Protein AF-U1EYD7-F1 (afdb_monomer)

Nearest PDB structures (foldseek):
  8i4m-assembly1_D  TM=3.231E-01  e=9.391E+00  Prochlorococcus phage P-SCSP1u

pLDDT: mean 85.37, std 9.54, range [60.41, 97.38]

Sequence (85 aa):
AKKTDGVDLYPQYRRVLKVRWDLPDGEWFIQDLTDDSPTFQTVMIAPTRVHGGIVMTIIDSTLPGEDMASRDAVLLSQVAVLTAK

Mean predicted aligned error: 5.84 Å

Radius of gyration: 15.1 Å; Cα contacts (8 Å, |Δi|>4): 117; chains: 1; bounding box: 36×23×45 Å

Organism: NCBI:txid1160719

Foldseek 3Di:
DDDDPNDDCLLQAKEQQKKKKAAPVRDIDMDGDDPPDPDDDDDDDDDDDGDDDIDIDRPDIDAGDPPDPPRHDDDDPDDDDDDDD

Solvent-accessible surface area (backbone atoms only — not comparable to full-atom values): 5776 Å² total; per-residue (Å²): 126,67,65,59,99,84,42,75,44,61,74,44,25,19,47,66,35,26,35,38,40,40,43,62,87,72,51,69,52,76,46,82,45,70,76,96,58,94,62,90,86,82,82,89,72,80,95,73,89,81,76,74,67,72,48,78,43,82,77,37,56,52,71,44,32,91,93,40,87,91,33,78,47,73,79,83,90,81,86,84,89,80,80,87,130

Structure (mmCIF, N/CA/C/O backbone):
data_AF-U1EYD7-F1
#
_entry.id   AF-U1EYD7-F1
#
loop_
_atom_site.group_PDB
_atom_site.id
_atom_site.type_symbol
_atom_site.label_atom_id
_atom_site.label_alt_id
_atom_site.label_comp_id
_atom_site.label_asym_id
_atom_site.label_entity_id
_atom_site.label_seq_id
_atom_site.pdbx_PDB_ins_code
_atom_site.Cartn_x
_atom_site.Cartn_y
_atom_site.Cartn_z
_atom_site.occupancy
_atom_site.B_iso_or_equiv
_atom_site.auth_seq_id
_atom_site.auth_comp_id
_atom_site.auth_asym_id
_atom_site.auth_atom_id
_atom_site.pdbx_PDB_model_num
ATOM 1 N N . ALA A 1 1 ? 13.761 -4.150 -0.830 1.00 61.38 1 ALA A N 1
ATOM 2 C CA . ALA A 1 1 ? 13.245 -4.203 -2.213 1.00 61.38 1 ALA A CA 1
ATOM 3 C C . ALA A 1 1 ? 13.272 -5.635 -2.744 1.00 61.38 1 ALA A C 1
ATOM 5 O O . ALA A 1 1 ? 14.141 -6.405 -2.336 1.00 61.38 1 ALA A O 1
ATOM 6 N N . LYS A 1 2 ? 12.326 -6.004 -3.620 1.00 64.44 2 LYS A N 1
ATOM 7 C CA . LYS A 1 2 ? 12.331 -7.305 -4.308 1.00 64.44 2 LYS A CA 1
ATOM 8 C C . LYS A 1 2 ? 13.493 -7.326 -5.304 1.00 64.44 2 LYS A C 1
ATOM 10 O O . LYS A 1 2 ? 13.568 -6.451 -6.162 1.00 64.44 2 LYS A O 1
ATOM 15 N N . LYS A 1 3 ? 14.374 -8.319 -5.184 1.00 71.81 3 LYS A N 1
ATOM 16 C CA . LYS A 1 3 ? 15.468 -8.559 -6.130 1.00 71.81 3 LYS A CA 1
ATOM 17 C C . LYS A 1 3 ? 15.211 -9.852 -6.895 1.00 71.81 3 LYS A C 1
ATOM 19 O O . LYS A 1 3 ? 14.763 -10.831 -6.300 1.00 71.81 3 LYS A O 1
ATOM 24 N N . THR A 1 4 ? 15.516 -9.860 -8.186 1.00 74.75 4 THR A N 1
ATOM 25 C CA . THR A 1 4 ? 15.527 -11.068 -9.025 1.00 74.75 4 THR A CA 1
ATOM 26 C C . THR A 1 4 ? 16.849 -11.089 -9.773 1.00 74.75 4 THR A C 1
ATOM 28 O O . THR A 1 4 ? 17.230 -10.073 -10.346 1.00 74.75 4 THR A O 1
ATOM 31 N N . ASP A 1 5 ? 17.586 -12.197 -9.673 1.00 81.50 5 ASP A N 1
ATOM 32 C CA . ASP A 1 5 ? 18.924 -12.366 -10.262 1.00 81.50 5 ASP A CA 1
ATOM 33 C C . ASP A 1 5 ? 19.900 -11.216 -9.941 1.00 81.50 5 ASP A C 1
ATOM 35 O O . ASP A 1 5 ? 20.719 -10.803 -10.754 1.00 81.50 5 ASP A O 1
ATOM 39 N N . GLY A 1 6 ? 19.788 -10.660 -8.729 1.00 78.00 6 GLY A N 1
ATOM 40 C CA . GLY A 1 6 ? 20.625 -9.554 -8.253 1.00 78.00 6 GLY A CA 1
ATOM 41 C C . GLY A 1 6 ? 20.183 -8.155 -8.698 1.00 78.00 6 GLY A C 1
ATOM 42 O O . G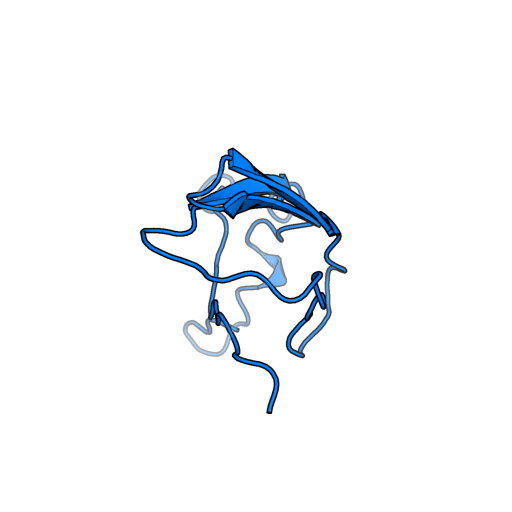LY A 1 6 ? 20.681 -7.175 -8.145 1.00 78.00 6 GLY A O 1
ATOM 43 N N . VAL A 1 7 ? 19.215 -8.039 -9.610 1.00 80.19 7 VAL A N 1
ATOM 44 C CA . VAL A 1 7 ? 18.687 -6.755 -10.090 1.00 80.19 7 VAL A CA 1
ATOM 45 C C . VAL A 1 7 ? 17.650 -6.212 -9.111 1.00 80.19 7 VAL A C 1
ATOM 47 O O . VAL A 1 7 ? 16.724 -6.926 -8.714 1.00 80.19 7 VAL A O 1
ATOM 50 N N . ASP A 1 8 ? 17.793 -4.940 -8.726 1.00 78.56 8 ASP A N 1
ATOM 51 C CA . ASP A 1 8 ? 16.743 -4.235 -7.997 1.00 78.56 8 ASP A CA 1
ATOM 52 C C . ASP A 1 8 ? 15.579 -3.934 -8.938 1.00 78.56 8 ASP A C 1
ATOM 54 O O . ASP A 1 8 ? 15.721 -3.236 -9.947 1.00 78.56 8 ASP A O 1
ATOM 58 N N . LEU A 1 9 ? 14.424 -4.504 -8.615 1.00 80.50 9 LEU A N 1
ATOM 59 C CA . LEU A 1 9 ? 13.231 -4.314 -9.416 1.00 80.50 9 LEU A CA 1
ATOM 60 C C . LEU A 1 9 ? 12.438 -3.081 -8.991 1.00 80.50 9 LEU A C 1
ATOM 62 O O . LEU A 1 9 ? 11.553 -2.676 -9.736 1.00 80.50 9 LEU A O 1
ATOM 66 N N . TYR A 1 10 ? 12.734 -2.482 -7.834 1.00 80.25 10 TYR A N 1
ATOM 67 C CA . TYR A 1 10 ? 11.986 -1.336 -7.318 1.00 80.25 10 TYR A CA 1
ATOM 68 C C . TYR A 1 10 ? 11.838 -0.200 -8.346 1.00 80.25 10 TYR A C 1
ATOM 70 O O . TYR A 1 10 ? 10.704 0.228 -8.563 1.00 80.25 10 TYR A O 1
ATOM 78 N N . PRO A 1 11 ? 12.890 0.201 -9.094 1.00 81.69 11 PRO A N 1
ATOM 79 C CA . PRO A 1 11 ? 12.758 1.275 -10.074 1.00 81.69 11 PRO A CA 1
ATOM 80 C C . PRO A 1 11 ? 11.902 0.935 -11.303 1.00 81.69 11 PRO A C 1
ATOM 82 O O . PRO A 1 11 ? 11.540 1.832 -12.064 1.00 81.69 11 PRO A O 1
ATOM 85 N N . GLN A 1 12 ? 11.604 -0.349 -11.518 1.00 84.44 12 GLN A N 1
ATOM 86 C CA . GLN A 1 12 ? 10.925 -0.858 -12.714 1.00 84.44 12 GLN A CA 1
ATOM 87 C C . GLN A 1 12 ? 9.407 -0.981 -12.517 1.00 84.44 12 GLN A C 1
ATOM 89 O O . GLN A 1 12 ? 8.671 -1.039 -13.498 1.00 84.44 12 GLN A O 1
ATOM 94 N N . TYR A 1 13 ? 8.934 -1.021 -11.269 1.00 87.25 13 TYR A N 1
ATOM 95 C CA . TYR A 1 13 ? 7.509 -1.056 -10.928 1.00 87.25 13 TYR A CA 1
ATOM 96 C C . TYR A 1 13 ? 6.990 0.345 -10.581 1.00 87.25 13 TYR A C 1
ATOM 98 O O . TYR A 1 13 ? 7.755 1.303 -10.426 1.00 87.25 13 TYR A O 1
ATOM 106 N N . ARG A 1 14 ? 5.668 0.465 -10.435 1.00 90.25 14 ARG A N 1
ATOM 107 C CA . ARG A 1 14 ? 5.063 1.686 -9.901 1.00 90.25 14 ARG A CA 1
ATOM 108 C C . ARG A 1 14 ? 5.430 1.853 -8.433 1.00 90.25 14 ARG A C 1
ATOM 110 O O . ARG A 1 14 ? 5.332 0.895 -7.658 1.00 90.25 14 ARG A O 1
ATOM 117 N N . ARG A 1 15 ? 5.772 3.079 -8.038 1.00 89.50 15 ARG A N 1
ATOM 118 C CA . ARG A 1 15 ? 5.927 3.439 -6.624 1.00 89.50 15 ARG A CA 1
ATOM 119 C C . ARG A 1 15 ? 4.665 4.117 -6.132 1.00 89.50 15 ARG A C 1
ATOM 121 O O . ARG A 1 15 ? 4.078 4.929 -6.844 1.00 89.50 15 ARG A O 1
ATOM 128 N N . VAL A 1 16 ? 4.244 3.765 -4.923 1.00 92.12 16 VAL A N 1
ATOM 129 C CA . VAL A 1 16 ? 3.084 4.385 -4.282 1.00 92.12 16 VAL A CA 1
ATOM 130 C C . VAL A 1 16 ? 3.474 5.774 -3.810 1.00 92.12 16 VAL A C 1
ATOM 132 O O . VAL A 1 16 ? 4.444 5.914 -3.073 1.00 92.12 16 VA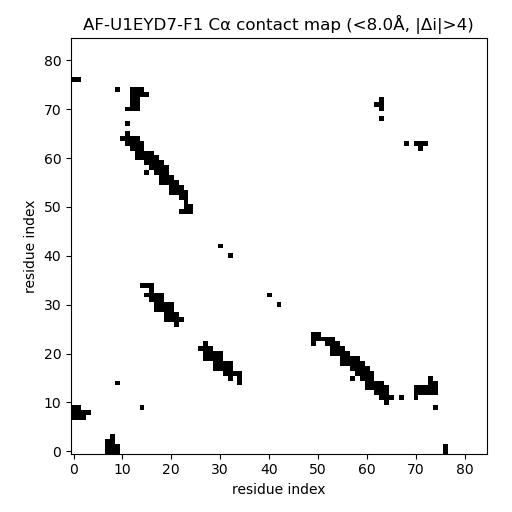L A O 1
ATOM 135 N N . LEU A 1 17 ? 2.700 6.773 -4.221 1.00 94.19 17 LEU A N 1
ATOM 136 C CA . LEU A 1 17 ? 2.897 8.167 -3.826 1.00 94.19 17 LEU A CA 1
ATOM 137 C C . LEU A 1 17 ? 1.871 8.602 -2.784 1.00 94.19 17 LEU A C 1
ATOM 139 O O . LEU A 1 17 ? 2.136 9.484 -1.974 1.00 94.19 17 LEU A O 1
ATOM 143 N N . LYS A 1 18 ? 0.687 7.980 -2.791 1.00 96.69 18 LYS A N 1
ATOM 144 C CA . LYS A 1 18 ? -0.384 8.336 -1.869 1.00 96.69 18 LYS A CA 1
ATOM 145 C C . LYS A 1 18 ? -1.289 7.157 -1.566 1.00 96.69 18 LYS A C 1
ATOM 147 O O . LYS A 1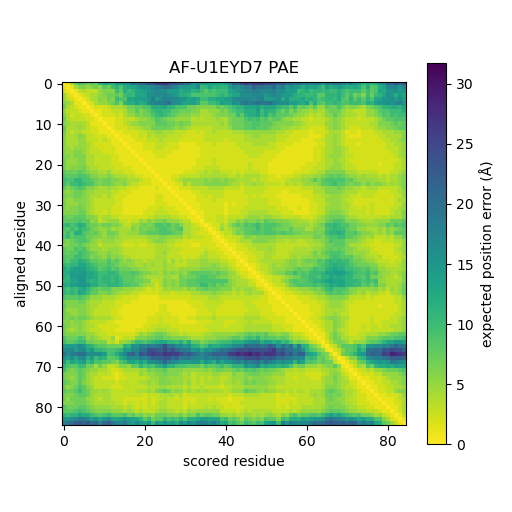 18 ? -1.744 6.451 -2.472 1.00 96.69 18 LYS A O 1
ATOM 152 N N . VAL A 1 19 ? -1.603 6.998 -0.287 1.00 97.19 19 VAL A N 1
ATOM 153 C CA . VAL A 1 19 ? -2.598 6.035 0.188 1.00 97.19 19 VAL A CA 1
ATOM 154 C C . VAL A 1 19 ? -3.668 6.727 1.018 1.00 97.19 19 VAL A C 1
ATOM 156 O O . VAL A 1 19 ? -3.401 7.685 1.745 1.00 97.19 19 VAL A O 1
ATOM 159 N N . ARG A 1 20 ? -4.889 6.214 0.911 1.00 97.38 20 ARG A N 1
ATOM 160 C CA . ARG A 1 20 ? -5.989 6.490 1.827 1.00 97.38 20 ARG A CA 1
ATOM 161 C C . ARG A 1 20 ? -6.125 5.322 2.790 1.00 97.38 20 ARG A C 1
ATOM 163 O O . ARG A 1 20 ? -6.148 4.170 2.359 1.00 97.38 20 ARG A O 1
ATOM 170 N N . TRP A 1 21 ? -6.244 5.643 4.065 1.00 96.06 21 TRP A N 1
ATOM 171 C CA . TRP A 1 21 ? -6.539 4.699 5.127 1.00 96.06 21 TRP A CA 1
ATOM 172 C C . TRP A 1 21 ? -7.963 4.929 5.605 1.00 96.06 21 TRP A C 1
ATOM 174 O O . TRP A 1 21 ? -8.283 6.040 6.020 1.00 96.06 21 TRP A O 1
ATOM 184 N N . ASP A 1 22 ? -8.794 3.895 5.550 1.00 95.25 22 ASP A N 1
ATOM 185 C CA . ASP A 1 22 ? -10.150 3.899 6.090 1.00 95.25 22 ASP A CA 1
ATOM 186 C C . ASP A 1 22 ? -10.180 3.044 7.364 1.00 95.25 22 ASP A C 1
ATO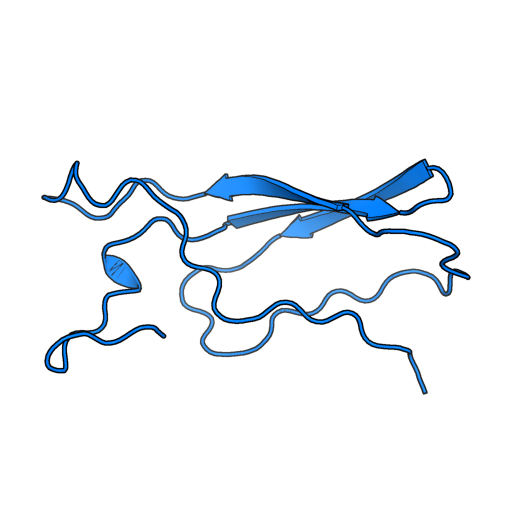M 188 O O . ASP A 1 22 ? -9.788 1.868 7.364 1.00 95.25 22 ASP A O 1
ATOM 192 N N . LEU A 1 23 ? -10.610 3.664 8.461 1.00 93.06 23 LEU A N 1
ATOM 193 C CA . LEU A 1 23 ? -10.758 3.054 9.775 1.00 93.06 23 LEU A CA 1
ATOM 194 C C . LEU A 1 23 ? -12.180 2.489 9.942 1.00 93.06 23 LEU A C 1
ATOM 196 O O . LEU A 1 23 ? -13.122 2.948 9.292 1.00 93.06 23 LEU A O 1
ATOM 200 N N . PRO A 1 24 ? -12.373 1.479 10.809 1.00 90.44 24 PRO A N 1
ATOM 201 C CA . PRO A 1 24 ? -13.667 0.807 10.949 1.00 90.44 24 PRO A CA 1
ATOM 202 C C . PRO A 1 24 ? -14.773 1.678 11.567 1.00 90.44 24 PRO A C 1
ATOM 204 O O . PRO A 1 24 ? -15.944 1.321 11.472 1.00 90.44 24 PRO A O 1
ATOM 207 N N . ASP A 1 25 ? -14.426 2.800 12.197 1.00 88.88 25 ASP A N 1
ATOM 208 C CA . ASP A 1 25 ? -15.363 3.793 12.737 1.00 88.88 25 ASP A CA 1
ATOM 209 C C . ASP A 1 25 ? -15.842 4.816 11.687 1.00 88.88 25 ASP A C 1
ATOM 211 O O . ASP A 1 25 ? -16.701 5.647 11.982 1.00 88.88 25 ASP A O 1
ATOM 215 N N . GLY A 1 26 ? -15.335 4.727 10.453 1.00 89.19 26 GLY A N 1
ATOM 216 C CA . GLY A 1 26 ? -15.651 5.635 9.353 1.00 89.19 26 GLY A CA 1
ATOM 217 C C . GLY A 1 26 ? -14.702 6.828 9.235 1.00 89.19 26 GLY A C 1
ATOM 218 O O . GLY A 1 26 ? -14.822 7.594 8.273 1.00 89.19 26 GLY A O 1
ATOM 219 N N . GLU A 1 27 ? -13.751 6.992 10.160 1.00 91.69 27 GLU A N 1
ATOM 220 C CA . GLU A 1 27 ? -12.675 7.963 9.992 1.00 91.69 27 GLU A CA 1
ATOM 221 C C . GLU A 1 27 ? -11.717 7.532 8.879 1.00 91.69 27 GLU A C 1
ATOM 223 O O . GLU A 1 27 ? -11.546 6.350 8.569 1.00 91.69 27 GLU A O 1
ATOM 228 N N . TRP A 1 28 ? -11.070 8.513 8.258 1.00 93.75 28 TRP A N 1
ATOM 229 C CA . TRP A 1 28 ? -10.080 8.260 7.225 1.00 93.75 28 TRP A CA 1
ATOM 230 C C . TRP A 1 28 ? -9.004 9.333 7.225 1.00 93.75 28 TRP A C 1
ATOM 232 O O . TRP A 1 28 ? -9.228 10.475 7.628 1.00 93.75 28 TRP A O 1
ATOM 242 N N . PHE A 1 29 ? -7.829 8.969 6.727 1.00 95.12 29 PHE A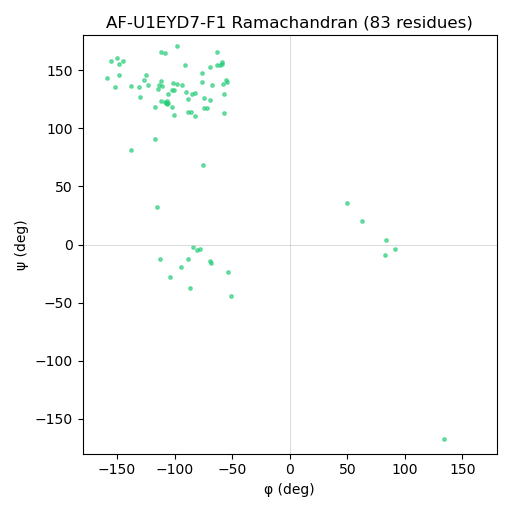 N 1
ATOM 243 C CA . PHE A 1 29 ? -6.732 9.907 6.529 1.00 95.12 29 PHE A CA 1
ATOM 244 C C . PHE A 1 29 ? -5.924 9.556 5.284 1.00 95.12 29 PHE A C 1
ATOM 246 O O . PHE A 1 29 ? -5.936 8.423 4.795 1.00 95.12 29 PHE A O 1
ATOM 253 N N . ILE A 1 30 ? -5.225 10.561 4.759 1.00 96.44 30 ILE A N 1
ATOM 254 C CA . ILE A 1 30 ? -4.289 10.407 3.649 1.00 96.44 30 ILE A CA 1
ATOM 255 C C . ILE A 1 30 ? -2.874 10.378 4.199 1.00 96.44 30 ILE A C 1
ATOM 257 O O . ILE A 1 30 ? -2.520 11.164 5.076 1.00 96.44 30 ILE A O 1
ATOM 261 N N . GLN A 1 31 ? -2.067 9.489 3.639 1.00 96.06 31 GLN A N 1
ATOM 262 C CA . GLN A 1 31 ? -0.629 9.487 3.823 1.00 96.06 31 GLN A CA 1
ATOM 263 C C . GLN A 1 31 ? 0.042 9.718 2.471 1.00 96.06 31 GLN A C 1
ATOM 265 O O . GLN A 1 31 ? -0.108 8.913 1.547 1.00 96.06 31 GLN A O 1
ATOM 270 N N . ASP A 1 32 ? 0.788 10.814 2.376 1.00 95.38 32 ASP A N 1
ATOM 271 C CA . ASP A 1 32 ? 1.746 11.049 1.301 1.00 95.38 32 ASP A CA 1
ATOM 272 C C . ASP A 1 32 ? 3.010 10.211 1.544 1.00 95.38 32 ASP A C 1
ATOM 274 O O . ASP A 1 32 ? 3.472 10.060 2.679 1.00 95.38 32 ASP A O 1
ATOM 278 N N . LEU A 1 33 ? 3.552 9.649 0.467 1.00 93.62 33 LEU A N 1
ATOM 279 C CA . LEU A 1 33 ? 4.759 8.835 0.462 1.00 93.62 33 LEU A CA 1
ATOM 280 C C . LEU A 1 33 ? 5.778 9.445 -0.497 1.00 93.62 33 LEU A C 1
ATOM 282 O O . LEU A 1 33 ? 5.460 9.830 -1.621 1.00 93.62 33 LEU A O 1
ATOM 286 N N . THR A 1 34 ? 7.023 9.481 -0.052 1.00 90.44 34 THR A N 1
ATOM 287 C CA . THR A 1 34 ? 8.171 9.890 -0.853 1.00 90.44 34 THR A CA 1
ATOM 288 C C . THR A 1 34 ? 8.725 8.668 -1.584 1.00 90.44 34 THR A C 1
ATOM 290 O O . THR A 1 34 ? 9.032 7.653 -0.949 1.00 90.44 34 THR A O 1
ATOM 293 N N . ASP A 1 35 ? 8.846 8.753 -2.911 1.00 83.88 35 ASP A N 1
ATOM 294 C CA . ASP A 1 35 ? 9.617 7.780 -3.700 1.00 83.88 35 ASP A CA 1
ATOM 295 C C . ASP A 1 35 ? 11.083 7.760 -3.225 1.00 83.88 35 ASP A C 1
ATOM 297 O O . ASP A 1 35 ? 11.571 8.727 -2.647 1.00 83.88 35 ASP A O 1
ATOM 301 N N . ASP A 1 36 ? 11.781 6.649 -3.442 1.00 79.56 36 ASP A N 1
ATOM 302 C CA . ASP A 1 36 ? 13.197 6.465 -3.095 1.00 79.56 36 ASP A CA 1
ATOM 303 C C . ASP A 1 36 ? 13.510 6.564 -1.588 1.00 79.56 36 ASP A C 1
ATOM 305 O O . ASP A 1 36 ? 14.650 6.756 -1.168 1.00 79.56 36 ASP A O 1
ATOM 309 N N . SER A 1 37 ? 12.499 6.389 -0.732 1.00 82.00 37 SER A N 1
ATOM 310 C CA . SER A 1 37 ? 12.721 6.196 0.701 1.00 82.00 37 SER A CA 1
ATOM 311 C C . SER A 1 37 ? 12.983 4.713 1.000 1.00 82.00 37 SER A C 1
ATOM 313 O O . SER A 1 37 ? 12.074 3.888 0.858 1.00 82.00 37 SER A O 1
ATOM 315 N N . PRO A 1 38 ? 14.192 4.331 1.458 1.00 76.75 38 PRO A N 1
ATOM 316 C CA . PRO A 1 38 ? 14.500 2.942 1.794 1.00 76.75 38 PRO A CA 1
ATOM 317 C C . PRO A 1 38 ? 13.978 2.531 3.180 1.00 76.75 38 PRO A C 1
ATOM 319 O O . PRO A 1 38 ? 14.124 1.372 3.573 1.00 76.75 38 PRO A O 1
ATOM 322 N N . THR A 1 39 ? 13.411 3.468 3.944 1.00 84.62 39 THR A N 1
ATOM 323 C CA . THR A 1 39 ? 12.934 3.253 5.312 1.00 84.62 39 THR A CA 1
ATOM 324 C C . THR A 1 39 ? 11.414 3.253 5.38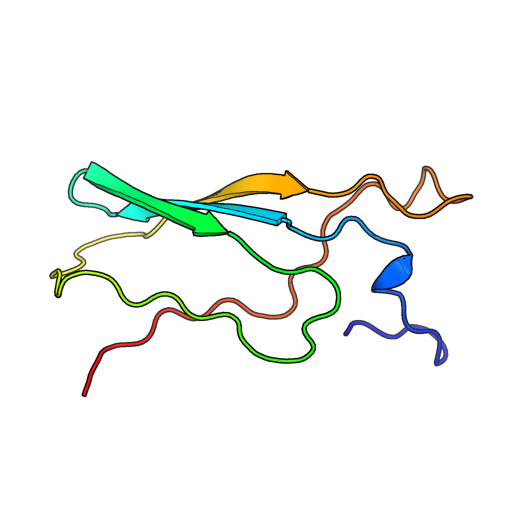4 1.00 84.62 39 THR A C 1
ATOM 326 O O . THR A 1 39 ? 10.724 3.728 4.486 1.00 84.62 39 THR A O 1
ATOM 329 N N . PHE A 1 40 ? 10.879 2.758 6.500 1.00 87.88 40 PHE A N 1
ATOM 330 C CA . PHE A 1 40 ? 9.459 2.906 6.792 1.00 87.88 40 PHE A CA 1
ATOM 331 C C . PHE A 1 40 ? 9.046 4.372 6.804 1.00 87.88 40 PHE A C 1
ATOM 333 O O . PHE A 1 40 ? 9.647 5.191 7.498 1.00 87.88 40 PHE A O 1
ATOM 340 N N . GLN A 1 41 ? 7.984 4.665 6.065 1.00 91.44 41 GLN A N 1
ATOM 341 C CA . GLN A 1 41 ? 7.311 5.950 6.104 1.00 91.44 41 GLN A CA 1
ATOM 342 C C . GLN A 1 41 ? 6.077 5.792 6.981 1.00 91.44 41 GLN A C 1
ATOM 344 O O . GLN A 1 41 ? 5.143 5.064 6.639 1.00 91.44 41 GLN A O 1
ATOM 349 N N . THR A 1 42 ? 6.114 6.438 8.140 1.00 91.56 42 THR A N 1
ATOM 350 C CA . THR A 1 42 ? 5.114 6.284 9.196 1.00 91.56 42 THR A CA 1
ATOM 351 C C . THR A 1 42 ? 4.346 7.583 9.362 1.00 91.56 42 THR A C 1
ATOM 353 O O . THR A 1 42 ? 4.944 8.655 9.406 1.00 91.56 42 THR A O 1
ATOM 356 N N . VAL A 1 43 ? 3.029 7.480 9.519 1.00 90.94 43 VAL A N 1
ATOM 357 C CA . VAL A 1 43 ? 2.171 8.590 9.931 1.00 90.94 43 VAL A CA 1
ATOM 358 C C . VAL A 1 43 ? 1.581 8.279 11.301 1.00 90.94 43 VAL A C 1
ATOM 360 O O . VAL A 1 43 ? 1.129 7.164 11.558 1.00 90.94 43 VAL A O 1
ATOM 363 N N . MET A 1 44 ? 1.625 9.263 12.195 1.00 88.69 44 MET A N 1
ATOM 364 C CA . MET A 1 44 ? 0.948 9.188 13.484 1.00 88.69 44 MET A CA 1
ATOM 365 C C . MET A 1 44 ? -0.457 9.750 13.326 1.00 88.69 44 MET A C 1
ATOM 367 O O . MET A 1 44 ? -0.633 10.839 12.783 1.00 88.69 44 MET A O 1
ATOM 371 N N . ILE A 1 45 ? -1.441 9.014 13.825 1.00 86.31 45 ILE A N 1
ATOM 372 C CA . ILE A 1 45 ? -2.838 9.446 13.861 1.00 86.31 45 ILE A CA 1
ATOM 373 C C . ILE A 1 45 ? -3.277 9.694 15.297 1.00 86.31 45 ILE A C 1
ATOM 375 O O . ILE A 1 45 ? -2.596 9.291 16.247 1.00 86.31 45 ILE A O 1
ATOM 379 N N . ALA A 1 46 ? -4.415 10.367 15.455 1.00 83.31 46 ALA A N 1
ATOM 380 C CA . ALA A 1 46 ? -5.034 10.514 16.762 1.00 83.31 46 ALA A CA 1
ATOM 381 C C . ALA A 1 46 ? -5.261 9.124 17.396 1.00 83.31 46 ALA A C 1
ATOM 383 O O . ALA A 1 46 ? -5.601 8.176 16.680 1.00 83.31 46 ALA A O 1
ATOM 384 N N . PRO A 1 47 ? -5.059 8.968 18.718 1.00 82.94 47 PRO A N 1
ATOM 385 C CA . PRO A 1 47 ? -5.326 7.704 19.388 1.00 82.94 47 PRO A CA 1
ATOM 386 C C . PRO A 1 47 ? -6.781 7.273 19.185 1.00 82.94 47 PRO A C 1
ATOM 388 O O . PRO A 1 47 ? -7.694 7.891 19.726 1.00 82.94 47 PRO A O 1
ATOM 391 N N . THR A 1 48 ? -6.975 6.182 18.448 1.00 80.19 48 THR A N 1
ATOM 392 C CA . THR A 1 48 ? -8.295 5.618 18.151 1.00 80.19 48 THR A CA 1
ATOM 393 C C . THR A 1 48 ? -8.342 4.146 18.539 1.00 80.19 48 THR A C 1
ATOM 395 O O . THR A 1 48 ? -7.371 3.400 18.383 1.00 80.19 48 THR A O 1
ATOM 398 N N . ARG A 1 49 ? -9.488 3.709 19.074 1.00 83.50 49 ARG A N 1
ATOM 399 C CA . ARG A 1 49 ? -9.755 2.285 19.307 1.00 83.50 49 ARG A CA 1
ATOM 400 C C . ARG A 1 49 ? -10.248 1.656 18.014 1.00 83.50 49 ARG A C 1
ATOM 402 O O . ARG A 1 49 ? -11.372 1.896 17.593 1.00 83.50 49 ARG A O 1
ATOM 409 N N . VAL A 1 50 ? -9.421 0.805 17.421 1.00 81.56 50 VAL A N 1
ATOM 410 C CA . VAL A 1 50 ? -9.768 0.096 16.188 1.00 81.56 50 VAL A CA 1
ATOM 411 C C . VAL A 1 50 ? -10.474 -1.217 16.533 1.00 81.56 50 VAL A C 1
ATOM 413 O O . VAL A 1 50 ? -9.867 -2.131 17.091 1.00 81.56 50 VAL A O 1
ATOM 416 N N . HIS A 1 51 ? -11.755 -1.321 16.176 1.00 84.69 51 HIS A N 1
ATOM 417 C CA . HIS A 1 51 ? -12.538 -2.556 16.254 1.00 84.69 51 HIS A CA 1
ATOM 418 C C . HIS A 1 51 ? -12.977 -2.978 14.849 1.00 84.69 51 HIS A C 1
ATOM 420 O O . HIS A 1 51 ? -14.029 -2.566 14.374 1.00 84.69 51 HIS A O 1
ATOM 426 N N . GLY A 1 52 ? -12.167 -3.793 14.175 1.00 88.00 52 GLY A N 1
ATOM 427 C CA . GLY A 1 52 ? -12.456 -4.266 12.820 1.00 88.00 52 GLY A CA 1
ATOM 428 C C . GLY A 1 52 ? -11.250 -4.170 11.893 1.00 88.00 52 GLY A C 1
ATOM 429 O O . GLY A 1 52 ? -10.118 -3.992 12.342 1.00 88.00 52 GLY A O 1
ATOM 430 N N . GLY A 1 53 ? -11.503 -4.330 10.595 1.00 90.94 53 GLY A N 1
ATOM 431 C CA . GLY A 1 53 ? -10.476 -4.203 9.565 1.00 90.94 53 GLY A CA 1
ATOM 432 C C . GLY A 1 53 ? -10.120 -2.743 9.285 1.00 90.94 53 GLY A C 1
ATOM 433 O O . GLY A 1 53 ? -10.980 -1.871 9.347 1.00 90.94 53 GLY A O 1
ATOM 434 N N . ILE A 1 54 ? -8.855 -2.507 8.943 1.00 93.31 54 ILE A N 1
ATOM 435 C CA . ILE A 1 54 ? -8.376 -1.252 8.358 1.00 93.31 54 ILE A CA 1
ATOM 436 C C . ILE A 1 54 ? -8.200 -1.498 6.862 1.00 93.31 54 ILE A C 1
ATOM 438 O O . ILE A 1 54 ? -7.608 -2.509 6.472 1.00 93.31 54 ILE A O 1
ATOM 442 N N . VAL A 1 55 ? -8.693 -0.586 6.027 1.00 95.69 55 VAL A N 1
ATOM 443 C CA . VAL A 1 55 ? -8.540 -0.674 4.571 1.00 95.69 55 VAL A CA 1
ATOM 444 C C . VAL A 1 55 ? -7.506 0.346 4.112 1.00 95.69 55 VAL A C 1
ATOM 446 O O . VAL A 1 55 ? -7.588 1.521 4.453 1.00 95.69 55 VAL A O 1
ATOM 449 N N . MET A 1 56 ? -6.530 -0.110 3.326 1.00 96.56 56 MET A N 1
ATOM 450 C CA . MET A 1 56 ? -5.563 0.750 2.648 1.00 96.56 56 MET A CA 1
ATOM 451 C C . MET A 1 56 ? -5.878 0.773 1.155 1.00 96.56 56 MET A C 1
ATOM 453 O O . MET A 1 56 ? -5.836 -0.268 0.498 1.00 96.56 56 MET A O 1
ATOM 457 N N . THR A 1 57 ? -6.128 1.958 0.612 1.00 97.25 57 THR A N 1
ATOM 458 C CA . THR A 1 57 ? -6.346 2.175 -0.820 1.00 97.25 57 THR A CA 1
ATOM 459 C C . THR A 1 57 ? -5.185 2.976 -1.392 1.00 97.25 57 THR A C 1
ATOM 461 O O . THR A 1 57 ? -4.914 4.084 -0.937 1.00 97.25 57 THR A O 1
ATOM 464 N N . ILE A 1 58 ? -4.505 2.446 -2.409 1.00 95.75 58 ILE A N 1
ATOM 465 C CA . ILE A 1 58 ? -3.531 3.220 -3.189 1.00 95.75 58 ILE A CA 1
ATOM 466 C C . ILE A 1 58 ? -4.312 4.168 -4.095 1.00 95.75 58 ILE A C 1
ATOM 468 O O . ILE A 1 58 ? -5.079 3.708 -4.938 1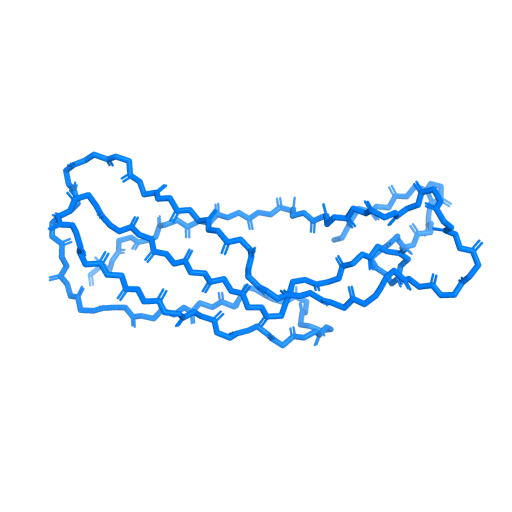.00 95.75 58 ILE A O 1
ATOM 472 N N . ILE A 1 59 ? -4.132 5.475 -3.904 1.00 97.25 59 ILE A N 1
ATOM 473 C CA . ILE A 1 59 ? -4.858 6.504 -4.664 1.00 97.25 59 ILE A CA 1
ATOM 474 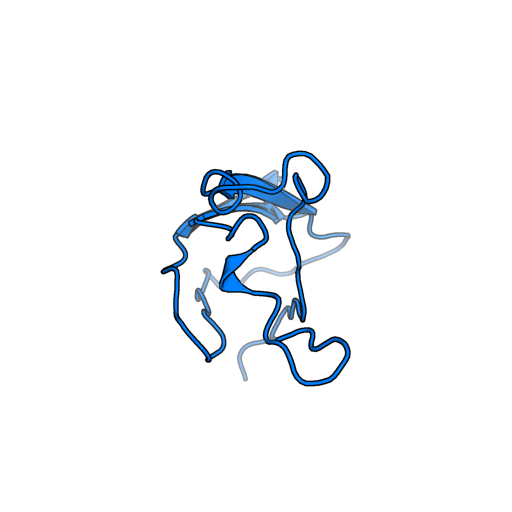C C . ILE A 1 59 ? -3.956 7.311 -5.596 1.00 97.25 59 ILE A C 1
ATOM 476 O O . ILE A 1 59 ? -4.472 8.007 -6.463 1.00 97.25 59 ILE A O 1
ATOM 480 N N . ASP A 1 60 ? -2.632 7.204 -5.444 1.00 95.94 60 ASP A N 1
ATOM 481 C CA . ASP A 1 60 ? -1.677 7.750 -6.406 1.00 95.94 60 ASP A CA 1
ATOM 482 C C . ASP A 1 60 ? -0.394 6.912 -6.480 1.00 95.94 60 ASP A C 1
ATOM 484 O O . ASP A 1 60 ? 0.073 6.345 -5.482 1.00 95.94 60 ASP A O 1
ATOM 488 N N . SER A 1 61 ? 0.182 6.838 -7.676 1.00 93.75 61 SER A N 1
ATOM 489 C CA . SER A 1 61 ? 1.415 6.109 -7.957 1.00 93.75 61 SER A CA 1
ATOM 490 C C . SER A 1 61 ? 2.123 6.670 -9.184 1.00 93.75 61 SER A C 1
ATOM 492 O O . SER A 1 61 ? 1.490 7.247 -10.067 1.00 93.75 61 SER A O 1
ATOM 494 N N . THR A 1 62 ? 3.427 6.432 -9.290 1.00 90.62 62 THR A N 1
ATOM 495 C CA . THR A 1 62 ? 4.169 6.753 -10.513 1.00 90.62 62 THR A CA 1
ATOM 496 C C . THR A 1 62 ? 3.656 5.939 -11.711 1.00 90.62 62 THR A C 1
ATOM 498 O O . THR A 1 62 ? 2.987 4.908 -11.571 1.00 90.62 62 THR A O 1
ATOM 501 N N . LEU A 1 63 ? 4.038 6.353 -12.921 1.00 87.19 63 LEU A N 1
ATOM 502 C CA . LEU A 1 63 ? 4.056 5.433 -14.059 1.00 87.19 63 LEU A CA 1
ATOM 503 C C . LEU A 1 63 ? 5.081 4.307 -13.795 1.00 87.19 63 LEU A C 1
ATOM 505 O O . LEU A 1 63 ? 6.011 4.502 -12.999 1.00 87.19 63 LEU A O 1
ATOM 509 N N . PRO A 1 64 ? 4.915 3.117 -14.402 1.00 85.19 64 PRO A N 1
ATOM 510 C CA . PRO A 1 64 ? 5.988 2.127 -14.423 1.00 85.19 64 PRO A CA 1
ATOM 511 C C . PRO A 1 64 ? 7.231 2.720 -15.109 1.00 85.19 64 PRO A C 1
ATOM 513 O O . PRO A 1 64 ? 7.121 3.675 -15.879 1.00 85.19 64 PRO A O 1
ATOM 516 N N . GLY A 1 65 ? 8.414 2.172 -14.816 1.00 78.19 65 GLY A N 1
ATOM 517 C CA . GLY A 1 65 ? 9.654 2.619 -15.461 1.00 78.19 65 GLY A CA 1
ATOM 518 C C . GLY A 1 65 ? 9.619 2.435 -16.985 1.00 78.19 65 GLY A C 1
ATOM 519 O O . GLY A 1 65 ? 8.890 1.574 -17.488 1.00 78.19 65 GLY A O 1
ATOM 520 N N . GLU A 1 66 ? 10.400 3.242 -17.712 1.00 65.62 66 GLU A N 1
ATOM 521 C CA . GLU A 1 66 ? 10.519 3.147 -19.175 1.00 65.62 66 GLU A CA 1
ATOM 522 C C . GLU A 1 66 ? 10.920 1.713 -19.596 1.00 65.62 66 GLU A C 1
ATOM 524 O O . GLU A 1 66 ? 11.713 1.054 -18.924 1.00 65.62 66 GLU A O 1
ATOM 529 N N . ASP A 1 67 ? 10.317 1.229 -20.687 1.00 60.50 67 ASP A N 1
ATOM 530 C CA . ASP A 1 67 ? 10.524 -0.073 -21.354 1.00 60.50 67 ASP A CA 1
ATOM 531 C C . ASP A 1 67 ? 9.811 -1.346 -20.858 1.00 60.50 67 ASP A C 1
ATOM 533 O O . ASP A 1 67 ? 10.000 -2.397 -21.475 1.00 60.50 67 ASP A O 1
ATOM 537 N N . MET A 1 68 ? 8.918 -1.333 -19.856 1.00 62.66 68 MET A N 1
ATOM 538 C CA . MET A 1 68 ? 8.227 -2.584 -19.460 1.00 62.66 68 MET A CA 1
ATOM 539 C C . MET A 1 68 ? 6.729 -2.448 -19.161 1.00 62.66 68 MET A C 1
ATOM 541 O O . MET A 1 68 ? 6.299 -2.491 -18.009 1.00 62.66 68 MET A O 1
ATOM 545 N N . ALA A 1 69 ? 5.907 -2.445 -20.218 1.00 60.41 69 ALA A N 1
ATOM 546 C CA . ALA A 1 69 ? 4.440 -2.547 -20.131 1.00 60.41 69 ALA A CA 1
ATOM 547 C C . ALA A 1 69 ? 3.946 -3.764 -19.314 1.00 60.41 69 ALA A C 1
ATOM 549 O O . ALA A 1 69 ? 2.851 -3.744 -18.761 1.00 60.41 69 ALA A O 1
ATOM 550 N N . SER A 1 70 ? 4.755 -4.822 -19.184 1.00 68.88 70 SER A N 1
ATOM 551 C CA . SER A 1 70 ? 4.423 -6.009 -18.385 1.00 68.88 70 SER A CA 1
ATOM 552 C C . SER A 1 70 ? 4.611 -5.827 -16.871 1.00 68.88 70 SER A C 1
ATOM 554 O O . SER A 1 70 ? 4.346 -6.759 -16.113 1.00 68.88 70 SER A O 1
ATOM 556 N N . ARG A 1 71 ? 5.120 -4.675 -16.414 1.00 75.38 71 ARG A N 1
ATOM 557 C CA . ARG A 1 71 ? 5.377 -4.372 -14.992 1.00 75.38 71 ARG A CA 1
ATOM 558 C C . ARG A 1 71 ? 4.511 -3.226 -14.481 1.00 75.38 71 ARG A C 1
ATOM 560 O O . ARG A 1 71 ? 4.893 -2.487 -13.576 1.00 75.38 71 ARG A O 1
ATOM 567 N N . ASP A 1 72 ? 3.308 -3.140 -15.038 1.00 84.94 72 ASP A N 1
ATOM 568 C CA . ASP A 1 72 ? 2.243 -2.258 -14.585 1.00 84.94 72 ASP A CA 1
ATOM 569 C C . ASP A 1 72 ? 1.585 -2.801 -13.301 1.00 84.94 72 ASP A C 1
ATOM 571 O O . ASP A 1 72 ? 0.461 -3.300 -13.287 1.00 84.94 72 ASP A O 1
ATOM 575 N N . ALA A 1 73 ? 2.347 -2.784 -12.210 1.00 86.38 73 ALA A N 1
ATOM 576 C CA . ALA A 1 73 ? 1.886 -3.167 -10.884 1.00 86.38 73 ALA A CA 1
ATOM 577 C C . ALA A 1 73 ? 2.655 -2.393 -9.807 1.00 86.38 73 ALA A C 1
ATOM 579 O O . ALA A 1 73 ? 3.761 -1.899 -10.037 1.00 86.38 73 ALA A O 1
ATOM 580 N N . VAL A 1 74 ? 2.079 -2.331 -8.609 1.00 87.50 74 VAL A N 1
ATOM 581 C CA . VAL A 1 74 ? 2.753 -1.838 -7.405 1.00 87.50 74 VAL A CA 1
ATOM 582 C C . VAL A 1 74 ? 3.371 -3.016 -6.654 1.00 87.50 74 VAL A C 1
ATOM 584 O O . VAL A 1 74 ? 2.729 -4.050 -6.469 1.00 87.50 74 VAL A O 1
ATOM 587 N N . LEU A 1 75 ? 4.600 -2.842 -6.162 1.00 81.31 75 LEU A N 1
ATOM 588 C CA . LEU A 1 75 ? 5.206 -3.756 -5.196 1.00 81.31 75 LEU A CA 1
ATOM 589 C C . LEU A 1 75 ? 5.158 -3.158 -3.790 1.00 81.31 75 LEU A C 1
ATOM 591 O O . LEU A 1 75 ? 5.797 -2.146 -3.514 1.00 81.31 75 LEU A O 1
ATOM 595 N N . LEU A 1 76 ? 4.457 -3.838 -2.886 1.00 84.75 76 LEU A N 1
ATOM 596 C CA . LEU A 1 76 ? 4.478 -3.552 -1.455 1.00 84.75 76 LEU A CA 1
ATOM 597 C C . LEU A 1 76 ? 5.302 -4.628 -0.752 1.00 84.75 76 LEU A C 1
ATOM 599 O O . LEU A 1 76 ? 4.995 -5.813 -0.859 1.00 84.75 76 LEU A O 1
ATOM 603 N N . SER A 1 77 ? 6.358 -4.230 -0.044 1.00 81.69 77 SER A N 1
ATOM 604 C CA . SER A 1 77 ? 7.171 -5.175 0.729 1.00 81.69 77 SER A CA 1
ATOM 605 C C . SER A 1 77 ? 6.624 -5.411 2.128 1.00 81.69 77 SER A C 1
ATOM 607 O O . SER A 1 77 ? 6.718 -6.523 2.637 1.00 81.69 77 SER A O 1
ATOM 609 N N . GLN A 1 78 ? 6.091 -4.369 2.766 1.00 88.19 78 GLN A N 1
ATOM 610 C CA . GLN A 1 78 ? 5.580 -4.465 4.124 1.00 88.19 78 GLN A CA 1
ATOM 611 C C . GLN A 1 78 ? 4.586 -3.345 4.411 1.00 88.19 78 GLN A C 1
ATOM 613 O O . GLN A 1 78 ? 4.767 -2.211 3.978 1.00 88.19 78 GLN A O 1
ATOM 618 N N . VAL A 1 79 ? 3.561 -3.688 5.184 1.00 91.81 79 VAL A N 1
ATOM 619 C CA . VAL A 1 79 ? 2.603 -2.764 5.783 1.00 91.81 79 VAL A CA 1
ATOM 620 C C . VAL A 1 79 ? 2.504 -3.132 7.258 1.00 91.81 79 VAL A C 1
ATOM 622 O O . VAL A 1 79 ? 2.455 -4.317 7.591 1.00 91.81 79 VAL A O 1
ATOM 625 N N . ALA A 1 80 ? 2.515 -2.138 8.141 1.00 91.25 80 ALA A N 1
ATOM 626 C CA . ALA A 1 80 ? 2.431 -2.357 9.577 1.00 91.25 80 ALA A CA 1
ATOM 627 C C . ALA A 1 80 ? 1.490 -1.338 10.217 1.00 91.25 80 ALA A C 1
ATOM 629 O O . ALA A 1 80 ? 1.562 -0.149 9.923 1.00 91.25 80 ALA A O 1
ATOM 630 N N . VAL A 1 81 ? 0.645 -1.820 11.125 1.00 88.88 81 VAL A N 1
ATOM 631 C CA . VAL A 1 81 ? -0.150 -0.989 12.031 1.00 88.88 81 VAL A CA 1
ATOM 632 C C . VAL A 1 81 ? 0.487 -1.122 13.403 1.00 88.88 81 VAL A C 1
ATOM 634 O O . VAL A 1 81 ? 0.637 -2.231 13.917 1.00 88.88 81 VAL A O 1
ATOM 637 N N . LEU A 1 82 ? 0.920 0.002 13.965 1.00 87.12 82 LEU A N 1
ATOM 638 C CA . LEU A 1 82 ? 1.662 0.038 15.218 1.00 87.12 82 LEU A CA 1
ATOM 639 C C . LEU A 1 82 ? 0.793 0.663 16.306 1.00 87.12 82 LEU A C 1
ATOM 641 O O . LEU A 1 82 ? 0.153 1.688 16.091 1.00 87.12 82 LEU A O 1
ATOM 645 N N . THR A 1 83 ? 0.796 0.061 17.491 1.00 82.25 83 THR A N 1
ATOM 646 C CA . THR A 1 83 ? 0.210 0.674 18.68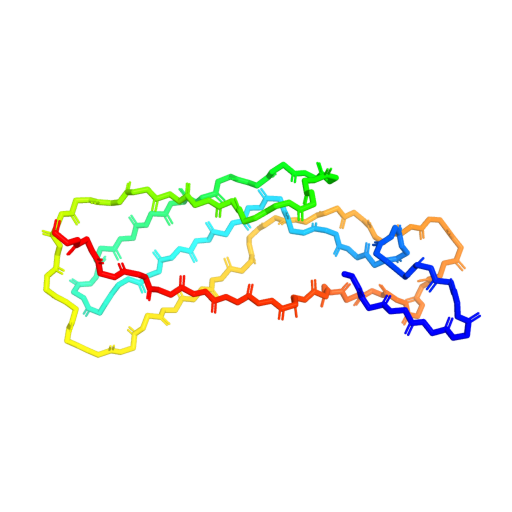5 1.00 82.25 83 THR A CA 1
ATOM 647 C C . THR A 1 83 ? 1.240 1.599 19.319 1.00 82.25 83 THR A C 1
ATOM 649 O O . THR A 1 83 ? 2.370 1.169 19.575 1.00 82.25 83 THR A O 1
ATOM 652 N N . ALA A 1 84 ? 0.860 2.845 19.603 1.00 72.31 84 ALA A N 1
ATOM 653 C CA . ALA A 1 84 ? 1.671 3.710 20.454 1.00 72.31 84 ALA A CA 1
ATOM 654 C C . ALA A 1 84 ? 1.862 3.040 21.828 1.00 72.31 84 ALA A C 1
ATOM 656 O O . ALA A 1 84 ? 0.929 2.424 22.350 1.00 72.31 84 ALA A O 1
ATOM 657 N N . LYS A 1 85 ? 3.085 3.111 22.360 1.00 61.66 85 LYS A N 1
ATOM 658 C CA . LYS A 1 85 ? 3.408 2.664 23.720 1.00 61.66 85 LYS A CA 1
ATOM 659 C C . LYS A 1 85 ? 3.148 3.776 24.721 1.00 61.66 85 LYS A C 1
ATOM 661 O O . LYS A 1 85 ? 3.397 4.943 24.348 1.00 61.66 85 LYS A O 1
#

Secondary structure (DSSP, 8-state):
--EETTEE-GGGSBPEEEEEEE-TTS-EEEEE--TT--S------------S--EEEEEEEPPPPTT-GGG-SB-----------